Protein AF-A0A4R0I3E1-F1 (afdb_monomer)

InterPro domains:
  IPR003615 HNH nuclease [SM00507] (55-115)
  IPR003615 HNH nuclease [cd00085] (72-116)
  IPR029471 HNH endonuclease 5 [PF14279] (75-122)

Foldseek 3Di:
DDDDDDDPDPPPPCLVPDPVVQLVLLVCQLVVQWDQAAAAAPPPPPDDDDDCPPPPPPPDQGHHGPPNHARWHAAPPPGRTDHSVFWDWAFQQDVVNVTHSPPVGTHTHGPVVRVVVVVVVVVVVVVVVVVD

Structure (mmCIF, N/CA/C/O backbone):
data_AF-A0A4R0I3E1-F1
#
_entry.id   AF-A0A4R0I3E1-F1
#
loop_
_atom_site.group_PDB
_atom_site.id
_atom_site.type_symbol
_atom_site.label_atom_id
_atom_site.label_alt_id
_atom_site.label_comp_id
_atom_site.label_asym_id
_atom_site.label_entity_id
_atom_site.label_seq_id
_atom_site.pdbx_PDB_ins_code
_atom_site.Cartn_x
_atom_site.Cartn_y
_atom_site.Cartn_z
_atom_site.occupancy
_atom_site.B_iso_or_equiv
_atom_site.auth_seq_id
_atom_site.auth_comp_id
_atom_site.auth_asym_id
_atom_site.auth_atom_id
_atom_site.pdbx_PDB_model_num
ATOM 1 N N . MET A 1 1 ? -22.752 30.062 31.298 1.00 44.72 1 MET A N 1
ATOM 2 C CA . MET A 1 1 ? -22.786 29.016 30.252 1.00 44.72 1 MET A CA 1
ATOM 3 C C . MET A 1 1 ? -22.293 29.617 28.941 1.00 44.72 1 MET A C 1
ATOM 5 O O . MET A 1 1 ? -23.003 30.421 28.355 1.00 44.72 1 MET A O 1
ATOM 9 N N . ARG A 1 2 ? -21.062 29.319 28.510 1.00 40.50 2 ARG A N 1
ATOM 10 C CA . ARG A 1 2 ? -20.563 29.668 27.168 1.00 40.50 2 ARG A CA 1
ATOM 11 C C . ARG A 1 2 ? -19.863 28.435 26.608 1.00 40.50 2 ARG A C 1
ATOM 13 O O . ARG A 1 2 ? -18.933 27.928 27.226 1.00 40.50 2 ARG A O 1
ATOM 20 N N . GLY A 1 3 ? -20.412 27.919 25.511 1.00 39.19 3 GLY A N 1
ATOM 21 C CA . GLY A 1 3 ? -19.986 26.687 24.860 1.00 39.19 3 GLY A CA 1
ATOM 22 C C . GLY A 1 3 ? -18.643 26.855 24.160 1.00 39.19 3 GLY A C 1
ATOM 23 O O . GLY A 1 3 ? -18.414 27.837 23.455 1.00 39.19 3 GLY A O 1
ATOM 24 N N . ALA A 1 4 ? -17.762 25.880 24.367 1.00 48.06 4 ALA A N 1
ATOM 25 C CA . ALA A 1 4 ? -16.510 25.767 23.646 1.00 48.06 4 ALA A CA 1
ATOM 26 C C . ALA A 1 4 ? -16.799 25.421 22.178 1.00 48.06 4 ALA A C 1
ATOM 28 O O . ALA A 1 4 ? -17.355 24.368 21.864 1.00 48.06 4 ALA A O 1
ATOM 29 N N . CYS A 1 5 ? -16.413 26.334 21.288 1.00 44.06 5 CYS A N 1
ATOM 30 C CA . CYS A 1 5 ? -16.297 26.099 19.858 1.00 44.06 5 CYS A CA 1
ATOM 31 C C . CYS A 1 5 ? -15.347 24.912 19.641 1.00 44.06 5 CYS A C 1
ATOM 33 O O . CYS A 1 5 ? -14.159 24.985 19.961 1.00 44.06 5 CYS A O 1
ATOM 35 N N . GLY A 1 6 ? -15.897 23.796 19.161 1.00 42.38 6 GLY A N 1
ATOM 36 C CA . GLY A 1 6 ? -15.160 22.569 18.903 1.00 42.38 6 GLY A CA 1
ATOM 37 C C . GLY A 1 6 ? -14.047 22.810 17.892 1.00 42.38 6 GLY A C 1
ATOM 38 O O . GLY A 1 6 ? -14.294 22.989 16.698 1.00 42.38 6 GLY A O 1
ATOM 39 N N . VAL A 1 7 ? -12.805 22.769 18.367 1.00 44.12 7 VAL A N 1
ATOM 40 C CA . VAL A 1 7 ? -11.637 22.646 17.501 1.00 44.12 7 VAL A CA 1
ATOM 41 C C . VAL A 1 7 ? -11.786 21.319 16.762 1.00 44.12 7 VAL A C 1
ATOM 43 O O . VAL A 1 7 ? -11.628 20.245 17.343 1.00 44.12 7 VAL A O 1
ATOM 46 N N . ARG A 1 8 ? -12.133 21.376 15.471 1.00 49.78 8 ARG A N 1
ATOM 47 C CA . ARG A 1 8 ? -12.033 20.222 14.572 1.00 49.78 8 ARG A CA 1
ATOM 48 C C . ARG A 1 8 ? -10.579 19.771 14.600 1.00 49.78 8 ARG A C 1
ATOM 50 O O . ARG A 1 8 ? -9.721 20.431 14.023 1.00 49.78 8 ARG A O 1
ATOM 57 N N . GLY A 1 9 ? -10.310 18.678 15.311 1.00 40.31 9 GLY A N 1
ATOM 58 C CA . GLY A 1 9 ? -8.978 18.112 15.443 1.00 40.31 9 GLY A CA 1
ATOM 59 C C . GLY A 1 9 ? -8.412 17.768 14.073 1.00 40.31 9 GLY A C 1
ATOM 60 O O . GLY A 1 9 ? -8.714 16.720 13.506 1.00 40.31 9 GLY A O 1
ATOM 61 N N . THR A 1 10 ? -7.557 18.630 13.532 1.00 48.06 10 THR A N 1
ATOM 62 C CA . THR A 1 10 ? -6.647 18.248 12.462 1.00 48.06 10 THR A CA 1
ATOM 63 C C . THR A 1 10 ? -5.554 17.412 13.115 1.00 48.06 10 THR A C 1
ATOM 65 O O . THR A 1 10 ? -4.476 17.896 13.442 1.00 48.06 10 THR A O 1
ATOM 68 N N . SER A 1 11 ? -5.834 16.127 13.360 1.00 44.00 11 SER A N 1
ATOM 69 C CA . SER A 1 11 ? -4.837 15.172 13.853 1.00 44.00 11 SER A CA 1
ATOM 70 C C . SER A 1 11 ? -3.824 14.862 12.737 1.00 44.00 11 SER A C 1
ATOM 72 O O . SER A 1 11 ? -3.805 13.779 12.139 1.00 44.00 11 SER A O 1
ATOM 74 N N . ASN A 1 12 ? -3.014 15.867 12.420 1.00 44.41 12 ASN A N 1
ATOM 75 C CA . ASN A 1 12 ? -1.758 15.789 11.695 1.00 44.41 12 ASN A CA 1
ATOM 76 C C . ASN A 1 12 ? -0.601 15.775 12.706 1.00 44.41 12 ASN A C 1
ATOM 78 O O . ASN A 1 12 ? 0.477 16.289 12.428 1.00 44.41 12 ASN A O 1
ATOM 82 N N . THR A 1 13 ? -0.809 15.181 13.887 1.00 46.19 13 THR A N 1
ATOM 83 C CA . THR A 1 13 ? 0.299 14.848 14.776 1.00 46.19 13 THR A CA 1
ATOM 84 C C . THR A 1 13 ? 1.296 14.011 13.978 1.00 46.19 13 THR A C 1
ATOM 86 O O . THR A 1 13 ? 0.936 13.079 13.251 1.00 46.19 13 THR A O 1
ATOM 89 N N . ASN A 1 14 ? 2.561 14.409 14.051 1.00 49.81 14 ASN A N 1
ATOM 90 C CA . ASN A 1 14 ? 3.659 13.967 13.194 1.00 49.81 14 ASN A CA 1
ATOM 91 C C . ASN A 1 14 ? 3.987 12.456 13.276 1.00 49.81 14 ASN A C 1
ATOM 93 O O . ASN A 1 14 ? 4.937 12.004 12.644 1.00 49.81 14 ASN A O 1
ATOM 97 N N . GLU A 1 15 ? 3.165 11.644 13.948 1.00 55.72 15 GLU A N 1
ATOM 98 C CA . GLU A 1 15 ? 3.218 10.174 13.970 1.00 55.72 15 GLU A CA 1
ATOM 99 C C . GLU A 1 15 ? 3.128 9.531 12.576 1.00 55.72 15 GLU A C 1
ATOM 101 O O . GLU A 1 15 ? 3.584 8.406 12.364 1.00 55.72 15 GLU A O 1
ATOM 106 N N . ARG A 1 16 ? 2.556 10.226 11.580 1.00 63.28 16 ARG A N 1
ATOM 107 C CA . ARG A 1 16 ? 2.543 9.737 10.188 1.00 63.28 16 ARG A CA 1
ATOM 108 C C . ARG A 1 16 ? 3.870 9.931 9.457 1.00 63.28 16 ARG A C 1
ATOM 110 O O . ARG A 1 16 ? 4.039 9.303 8.410 1.00 63.28 16 ARG A O 1
ATOM 117 N N . GLY A 1 17 ? 4.781 10.757 9.966 1.00 70.94 17 GLY A N 1
ATOM 118 C CA . GLY A 1 17 ? 6.031 11.133 9.308 1.00 70.94 17 GLY A CA 1
ATOM 119 C C . GLY A 1 17 ? 5.872 12.156 8.172 1.00 70.94 17 GLY A C 1
ATOM 120 O O . GLY A 1 17 ? 4.767 12.440 7.684 1.00 70.94 17 GLY A O 1
ATOM 121 N N . SER A 1 18 ? 7.010 12.695 7.728 1.00 84.50 18 SER A N 1
ATOM 122 C CA . SER A 1 18 ? 7.083 13.724 6.685 1.00 84.50 18 SER A CA 1
ATOM 123 C C . SER A 1 18 ? 6.603 13.210 5.319 1.00 84.50 18 SER A C 1
ATOM 125 O O . SER A 1 18 ? 6.440 12.004 5.087 1.00 84.50 18 SER A O 1
ATOM 127 N N . SER A 1 19 ? 6.366 14.126 4.375 1.00 84.50 19 SER A N 1
ATOM 128 C CA . SER A 1 19 ? 6.057 13.774 2.980 1.00 84.50 19 SER A CA 1
ATOM 129 C C . SER A 1 19 ? 7.165 12.916 2.350 1.00 84.50 19 SER A C 1
ATOM 131 O O . SER A 1 19 ? 6.871 11.988 1.595 1.00 84.50 19 SER A O 1
ATOM 133 N N . TYR A 1 20 ? 8.425 13.164 2.719 1.00 87.44 20 TYR A N 1
ATOM 134 C CA . TYR A 1 20 ? 9.576 12.348 2.336 1.00 87.44 20 TYR A CA 1
ATOM 135 C C . TYR A 1 20 ? 9.479 10.933 2.912 1.00 87.44 20 TYR A C 1
ATOM 137 O O . TYR A 1 20 ? 9.545 9.965 2.158 1.00 87.44 20 TYR A O 1
ATOM 145 N N . SER A 1 21 ? 9.192 10.781 4.209 1.00 87.25 21 SER A N 1
ATOM 146 C CA . SER A 1 21 ? 9.016 9.459 4.832 1.00 87.25 21 SER A CA 1
ATOM 147 C C . SER A 1 21 ? 7.841 8.672 4.237 1.00 87.25 21 SER A C 1
ATOM 149 O O . SER A 1 21 ? 7.852 7.441 4.206 1.00 87.25 21 SER A O 1
ATOM 151 N N . ARG A 1 22 ? 6.785 9.354 3.771 1.00 88.88 22 ARG A N 1
ATOM 152 C CA . ARG A 1 22 ? 5.672 8.725 3.039 1.00 88.88 22 ARG A CA 1
ATOM 153 C C . ARG A 1 22 ? 6.120 8.214 1.672 1.00 88.88 22 ARG A C 1
ATOM 155 O O . ARG A 1 22 ? 5.867 7.050 1.368 1.00 88.88 22 ARG A O 1
ATOM 162 N N . ARG A 1 23 ? 6.812 9.046 0.886 1.00 90.94 23 ARG A N 1
ATOM 163 C CA . ARG A 1 23 ? 7.364 8.656 -0.421 1.00 90.94 23 ARG A CA 1
ATOM 164 C C . ARG A 1 23 ? 8.343 7.487 -0.294 1.00 90.94 23 ARG A C 1
ATOM 166 O O . ARG A 1 23 ? 8.168 6.486 -0.977 1.00 90.94 23 ARG A O 1
ATOM 173 N N . ALA A 1 24 ? 9.270 7.551 0.660 1.00 92.62 24 ALA A N 1
ATOM 174 C CA . ALA A 1 24 ? 10.245 6.491 0.917 1.00 92.62 24 ALA A CA 1
ATOM 175 C C . ALA A 1 24 ? 9.592 5.155 1.316 1.00 92.62 24 ALA A C 1
ATOM 177 O O . ALA A 1 24 ? 10.042 4.089 0.903 1.00 92.62 24 ALA A O 1
ATOM 178 N N . ARG A 1 25 ? 8.498 5.178 2.093 1.00 94.06 25 ARG A N 1
ATOM 179 C CA . ARG A 1 25 ? 7.746 3.950 2.407 1.00 94.06 25 ARG A CA 1
ATOM 180 C C . ARG A 1 25 ? 7.084 3.347 1.179 1.00 94.06 25 ARG A C 1
ATOM 182 O O . ARG A 1 25 ? 7.155 2.135 1.021 1.00 94.06 25 ARG A O 1
ATOM 189 N N . LYS A 1 26 ? 6.466 4.172 0.331 1.00 94.94 26 LYS A N 1
ATOM 190 C CA . LYS A 1 26 ? 5.844 3.703 -0.913 1.00 94.94 26 LYS A CA 1
ATOM 191 C C . LYS A 1 26 ? 6.876 3.103 -1.867 1.00 94.94 26 LYS A C 1
ATOM 193 O O . LYS A 1 26 ? 6.658 1.999 -2.344 1.00 94.94 26 LYS A O 1
ATOM 198 N N . ALA A 1 27 ? 8.002 3.785 -2.076 1.00 95.00 27 ALA A N 1
ATOM 199 C CA . ALA A 1 27 ? 9.099 3.279 -2.900 1.00 95.00 27 ALA A CA 1
ATOM 200 C C . ALA A 1 27 ? 9.626 1.939 -2.367 1.00 95.00 27 ALA A C 1
ATOM 202 O O . ALA A 1 27 ? 9.697 0.966 -3.107 1.00 95.00 27 ALA A O 1
ATOM 203 N N . TRP A 1 28 ? 9.875 1.852 -1.057 1.00 96.06 28 TRP A N 1
ATOM 204 C CA . TRP A 1 28 ? 10.296 0.601 -0.428 1.00 96.06 28 TRP A CA 1
ATOM 205 C C . TRP A 1 28 ? 9.269 -0.525 -0.589 1.00 96.06 28 TRP A C 1
ATOM 207 O O . TRP A 1 28 ? 9.668 -1.662 -0.796 1.00 96.06 28 TRP A O 1
ATOM 217 N N . LEU A 1 29 ? 7.963 -0.241 -0.497 1.00 96.44 29 LEU A N 1
ATOM 218 C CA . LEU A 1 29 ? 6.926 -1.256 -0.714 1.00 96.44 29 LEU A CA 1
ATOM 219 C C . LEU A 1 29 ? 6.933 -1.772 -2.152 1.00 96.44 29 LEU A C 1
ATOM 221 O O . LEU A 1 29 ? 6.817 -2.975 -2.348 1.00 96.44 29 LEU A O 1
ATOM 225 N N . VAL A 1 30 ? 7.066 -0.875 -3.130 1.00 95.00 30 VAL A N 1
ATOM 226 C CA . VAL A 1 30 ? 7.122 -1.264 -4.543 1.00 95.00 30 VAL A CA 1
ATOM 227 C C . VAL A 1 30 ? 8.349 -2.115 -4.822 1.00 95.00 30 VAL A C 1
ATOM 229 O O . VAL A 1 30 ? 8.217 -3.122 -5.498 1.00 95.00 30 VAL A O 1
ATOM 232 N N . GLU A 1 31 ? 9.502 -1.758 -4.261 1.00 94.94 31 GLU A N 1
ATOM 233 C CA . GLU A 1 31 ? 10.735 -2.524 -4.453 1.00 94.94 31 GLU A CA 1
ATOM 234 C C . GLU A 1 31 ? 10.699 -3.875 -3.723 1.00 94.94 31 GLU A C 1
ATOM 236 O O . GLU A 1 31 ? 10.961 -4.919 -4.309 1.00 94.94 31 GLU A O 1
ATOM 241 N N . THR A 1 32 ? 10.304 -3.876 -2.447 1.00 96.38 32 THR A N 1
ATOM 242 C CA . THR A 1 32 ? 10.302 -5.088 -1.606 1.00 96.38 32 THR A CA 1
ATOM 243 C C . THR A 1 32 ? 9.264 -6.107 -2.069 1.00 96.38 32 THR A C 1
ATOM 245 O O . THR A 1 32 ? 9.500 -7.307 -1.993 1.00 96.38 32 THR A O 1
ATOM 248 N N . TYR A 1 33 ? 8.101 -5.637 -2.527 1.00 95.50 33 TYR A N 1
ATOM 249 C CA . TYR A 1 33 ? 6.998 -6.479 -2.999 1.00 95.50 33 TYR A CA 1
ATOM 250 C C . TYR A 1 33 ? 6.828 -6.376 -4.516 1.00 95.50 33 TYR A C 1
ATOM 252 O O . TYR A 1 33 ? 5.698 -6.446 -5.017 1.00 95.50 33 TYR A O 1
ATOM 260 N N . ARG A 1 34 ? 7.931 -6.150 -5.241 1.00 94.12 34 ARG A N 1
ATOM 261 C CA . ARG A 1 34 ? 7.898 -5.963 -6.690 1.00 94.12 34 ARG A CA 1
ATOM 262 C C . ARG A 1 34 ? 7.275 -7.179 -7.358 1.00 94.12 34 ARG A C 1
ATOM 264 O O . ARG A 1 34 ? 7.621 -8.320 -7.057 1.00 94.12 34 ARG A O 1
ATOM 271 N N . ALA A 1 35 ? 6.318 -6.914 -8.234 1.00 92.06 35 ALA A N 1
ATOM 272 C CA . ALA A 1 35 ? 5.624 -7.945 -8.973 1.00 92.06 35 ALA A CA 1
ATOM 273 C C . ALA A 1 35 ? 6.504 -8.506 -10.101 1.00 92.06 35 ALA A C 1
ATOM 275 O O . ALA A 1 35 ? 7.545 -7.958 -10.462 1.00 92.06 35 ALA A O 1
ATOM 276 N N . ASP A 1 36 ? 6.032 -9.606 -10.673 1.00 90.62 36 ASP A N 1
ATOM 277 C CA . ASP A 1 36 ? 6.541 -10.218 -11.900 1.00 90.62 36 ASP A CA 1
ATOM 278 C C . ASP A 1 36 ? 6.326 -9.339 -13.145 1.00 90.62 36 ASP A C 1
ATOM 280 O O . ASP A 1 36 ? 6.980 -9.536 -14.166 1.00 90.62 36 ASP A O 1
ATOM 284 N N . ARG A 1 37 ? 5.433 -8.349 -13.045 1.00 87.75 37 ARG A N 1
ATOM 285 C CA . ARG A 1 37 ? 5.091 -7.400 -14.106 1.00 87.75 37 ARG A CA 1
ATOM 286 C C . ARG A 1 37 ? 5.239 -5.964 -13.625 1.00 87.75 37 ARG A C 1
ATOM 288 O O . ARG A 1 37 ? 4.879 -5.647 -12.490 1.00 87.75 37 ARG A O 1
ATOM 295 N N . ASP A 1 38 ? 5.693 -5.095 -14.512 1.00 88.12 38 ASP A N 1
ATOM 296 C CA . ASP A 1 38 ? 5.699 -3.652 -14.300 1.00 88.12 38 ASP A CA 1
ATOM 297 C C . ASP A 1 38 ? 4.428 -3.027 -14.906 1.00 88.12 38 ASP A C 1
ATOM 299 O O . ASP A 1 38 ? 3.718 -3.638 -15.702 1.00 88.12 38 ASP A O 1
ATOM 303 N N . MET A 1 39 ? 4.062 -1.818 -14.488 1.00 82.44 39 MET A N 1
ATOM 304 C CA . MET A 1 39 ? 2.932 -1.105 -15.095 1.00 82.44 39 MET A CA 1
ATOM 305 C C . MET A 1 39 ? 3.444 -0.315 -16.296 1.00 82.44 39 MET A C 1
ATOM 307 O O . MET A 1 39 ? 4.537 0.241 -16.215 1.00 82.44 39 MET A O 1
ATOM 311 N N . HIS A 1 40 ? 2.663 -0.210 -17.375 1.00 77.00 40 HIS A N 1
ATOM 312 C CA . HIS A 1 40 ? 2.997 0.694 -18.478 1.00 77.00 40 HIS A CA 1
ATOM 313 C C . HIS A 1 40 ? 3.358 2.071 -17.917 1.00 77.00 40 HIS A C 1
ATOM 315 O O . HIS A 1 40 ? 2.536 2.734 -17.273 1.00 77.00 40 HIS A O 1
ATOM 321 N N . ALA A 1 41 ? 4.608 2.482 -18.117 1.00 63.41 41 ALA A N 1
ATOM 322 C CA . ALA A 1 41 ? 4.960 3.865 -17.902 1.00 63.41 41 ALA A CA 1
ATOM 323 C C . ALA A 1 41 ? 4.224 4.648 -18.992 1.00 63.41 41 ALA A C 1
ATOM 325 O O . ALA A 1 41 ? 4.406 4.377 -20.176 1.00 63.41 41 ALA A O 1
ATOM 326 N N . LEU A 1 42 ? 3.380 5.607 -18.609 1.00 57.78 42 LEU A N 1
ATOM 327 C CA . LEU A 1 42 ? 2.972 6.677 -19.518 1.00 57.78 42 LEU A CA 1
ATOM 328 C C . LEU A 1 42 ? 4.208 7.561 -19.744 1.00 57.78 42 LEU A C 1
ATOM 330 O O . LEU A 1 42 ? 4.274 8.686 -19.255 1.00 57.78 42 LEU A O 1
ATOM 334 N N . VAL A 1 43 ? 5.246 7.009 -20.371 1.00 45.06 43 VAL A N 1
ATOM 335 C CA . VAL A 1 43 ? 6.375 7.791 -20.854 1.00 45.06 43 VAL A CA 1
ATOM 336 C C . VAL A 1 43 ? 5.861 8.560 -22.055 1.00 45.06 43 VAL A C 1
ATOM 338 O O . VAL A 1 43 ? 5.447 7.987 -23.060 1.00 45.06 43 VAL A O 1
ATOM 341 N N . ALA A 1 44 ? 5.829 9.879 -21.903 1.00 41.31 44 ALA A N 1
ATOM 342 C CA . ALA A 1 44 ? 5.604 10.825 -22.977 1.00 41.31 44 ALA A CA 1
ATOM 343 C C . ALA A 1 44 ? 6.831 10.851 -23.904 1.00 41.31 44 ALA A C 1
ATOM 345 O O . ALA A 1 44 ? 7.514 11.861 -24.010 1.00 41.31 44 ALA A O 1
ATOM 346 N N . GLU A 1 45 ? 7.122 9.734 -24.563 1.00 42.22 45 GLU A N 1
ATOM 347 C CA . GLU A 1 45 ? 8.115 9.653 -25.632 1.00 42.22 45 GLU A CA 1
ATOM 348 C C . GLU A 1 45 ? 7.384 9.360 -26.941 1.00 42.22 45 GLU A C 1
ATOM 350 O O . GLU A 1 45 ? 7.461 8.290 -27.528 1.00 42.22 45 GLU A O 1
ATOM 355 N N . CYS A 1 46 ? 6.600 10.341 -27.383 1.00 35.62 46 CYS A N 1
ATOM 356 C CA . CYS A 1 46 ? 6.106 10.416 -28.752 1.00 35.62 46 CYS A CA 1
ATOM 357 C C . CYS A 1 46 ? 6.837 11.550 -29.467 1.00 35.62 46 CYS A C 1
ATOM 359 O O . CYS A 1 46 ? 6.206 12.558 -29.742 1.00 35.62 46 CYS A O 1
ATOM 361 N N . LEU A 1 47 ? 8.140 11.410 -29.735 1.00 45.19 47 LEU A N 1
ATOM 362 C CA . LEU A 1 47 ? 8.850 12.193 -30.764 1.00 45.19 47 LEU A CA 1
ATOM 363 C C . LEU A 1 47 ? 10.090 11.449 -31.312 1.00 45.19 47 LEU A C 1
ATOM 365 O O . LEU A 1 47 ? 11.139 12.049 -31.517 1.00 45.19 47 LEU A O 1
ATOM 369 N N . ALA A 1 48 ? 9.983 10.149 -31.589 1.00 38.31 48 ALA A N 1
ATOM 370 C CA . ALA A 1 48 ? 10.918 9.498 -32.505 1.00 38.31 48 ALA A CA 1
ATOM 371 C C . ALA A 1 48 ? 10.186 8.430 -33.329 1.00 38.31 48 ALA A C 1
ATOM 373 O O . ALA A 1 48 ? 9.833 7.366 -32.838 1.00 38.31 48 ALA A O 1
ATOM 374 N N . GLU A 1 49 ? 9.911 8.806 -34.577 1.00 44.16 49 GLU A N 1
ATOM 375 C CA . GLU A 1 49 ? 9.708 7.938 -35.741 1.00 44.16 49 GLU A CA 1
ATOM 376 C C . GLU A 1 49 ? 8.628 6.842 -35.637 1.00 44.16 49 GLU A C 1
ATOM 378 O O . GLU A 1 49 ? 8.871 5.658 -35.438 1.00 44.16 49 GLU A O 1
ATOM 383 N N . GLY A 1 50 ? 7.392 7.249 -35.937 1.00 46.41 50 GLY A N 1
ATOM 384 C CA . GLY A 1 50 ? 6.624 6.529 -36.959 1.00 46.41 50 GLY A CA 1
ATOM 385 C C . GLY A 1 50 ? 5.901 5.238 -36.576 1.00 46.41 50 GLY A C 1
ATOM 386 O O . GLY A 1 50 ? 5.376 4.588 -37.475 1.00 46.41 50 GLY A O 1
ATOM 387 N N . SER A 1 51 ? 5.773 4.881 -35.296 1.00 44.81 51 SER A N 1
ATOM 388 C CA . SER A 1 51 ? 4.844 3.819 -34.883 1.00 44.81 51 SER A CA 1
ATOM 389 C C . SER A 1 51 ? 3.835 4.348 -33.873 1.00 44.81 51 SER A C 1
ATOM 391 O O . SER A 1 51 ? 4.048 4.326 -32.662 1.00 44.81 51 SER A O 1
ATOM 393 N N . ILE A 1 52 ? 2.701 4.836 -34.383 1.00 45.53 52 ILE A N 1
ATOM 394 C CA . ILE A 1 52 ? 1.500 5.037 -33.571 1.00 45.53 52 ILE A CA 1
ATOM 395 C C . ILE A 1 52 ? 0.989 3.636 -33.219 1.00 45.53 52 ILE A C 1
ATOM 397 O O . ILE A 1 52 ? 0.079 3.100 -33.855 1.00 45.53 52 ILE A O 1
ATOM 401 N N . VAL A 1 53 ? 1.588 3.009 -32.205 1.00 45.44 53 VAL A N 1
ATOM 402 C CA . VAL A 1 53 ? 0.913 1.928 -31.494 1.00 45.44 53 VAL A CA 1
ATOM 403 C C . VAL A 1 53 ? -0.352 2.543 -30.913 1.00 45.44 53 VAL A C 1
ATOM 405 O O . VAL A 1 53 ? -0.316 3.440 -30.076 1.00 45.44 53 VAL A O 1
ATOM 408 N N . ASN A 1 54 ? -1.486 2.138 -31.475 1.00 42.78 54 ASN A N 1
ATOM 409 C CA . ASN A 1 54 ? -2.799 2.663 -31.144 1.00 42.78 54 ASN A CA 1
ATOM 410 C C . ASN A 1 54 ? -2.991 2.705 -29.608 1.00 42.78 54 ASN A C 1
ATOM 412 O O . ASN A 1 54 ? -3.055 1.636 -28.988 1.00 42.78 54 ASN A O 1
ATOM 416 N N . PRO A 1 55 ? -3.135 3.893 -28.985 1.00 46.59 55 PRO A N 1
ATOM 417 C CA . PRO A 1 55 ? -3.246 4.035 -27.530 1.00 46.59 55 PRO A CA 1
ATOM 418 C C . PRO A 1 55 ? -4.534 3.421 -26.948 1.00 46.59 55 PRO A C 1
ATOM 420 O O . PRO A 1 55 ? -4.731 3.407 -25.734 1.00 46.59 55 PRO A O 1
ATOM 423 N N . LEU A 1 56 ? -5.425 2.890 -27.794 1.00 44.47 56 LEU A N 1
ATOM 424 C CA . LEU A 1 56 ? -6.674 2.245 -27.389 1.00 44.47 56 LEU A CA 1
ATOM 425 C C . LEU A 1 56 ? -6.638 0.709 -27.423 1.00 44.47 56 LEU A C 1
ATOM 427 O O . LEU A 1 56 ? -7.610 0.094 -26.993 1.00 44.47 56 LEU A O 1
ATOM 431 N N . ARG A 1 57 ? -5.564 0.055 -27.898 1.00 42.03 57 ARG A N 1
ATOM 432 C CA . ARG A 1 57 ? -5.599 -1.403 -28.156 1.00 42.03 57 ARG A CA 1
ATOM 433 C C . ARG A 1 57 ? -5.035 -2.311 -27.053 1.00 42.03 57 ARG A C 1
ATOM 435 O O . ARG A 1 57 ? -5.092 -3.523 -27.212 1.00 42.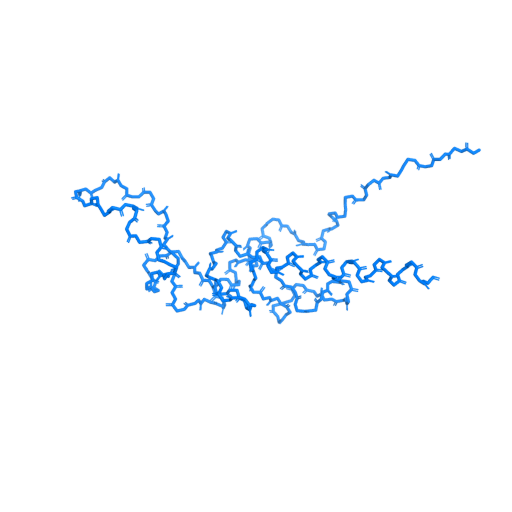03 57 ARG A O 1
ATOM 442 N N . SER A 1 58 ? -4.561 -1.774 -25.926 1.00 39.84 58 SER A N 1
ATOM 443 C CA . SER A 1 58 ? -4.046 -2.593 -24.811 1.00 39.84 58 SER A CA 1
ATOM 444 C C . SER A 1 58 ? -4.395 -2.032 -23.429 1.00 39.84 58 SER A C 1
ATOM 446 O O . SER A 1 58 ? -3.557 -1.939 -22.539 1.00 39.84 58 SER A O 1
ATOM 448 N N . TRP A 1 59 ? -5.672 -1.714 -23.204 1.00 40.59 59 TRP A N 1
ATOM 449 C CA . TRP A 1 59 ? -6.239 -1.572 -21.851 1.00 40.59 59 TRP A CA 1
ATOM 450 C C . TRP A 1 59 ? -6.438 -2.935 -21.170 1.00 40.59 59 TRP A C 1
ATOM 452 O O . TRP A 1 59 ? -7.339 -3.108 -20.347 1.00 40.59 59 TRP A O 1
ATOM 462 N N . VAL A 1 60 ? -5.634 -3.934 -21.536 1.00 42.47 60 VAL A N 1
ATOM 463 C CA . VAL A 1 60 ? -5.641 -5.197 -20.820 1.00 42.47 60 VAL A CA 1
ATOM 464 C C . VAL A 1 60 ? -4.875 -4.959 -19.531 1.00 42.47 60 VAL A C 1
ATOM 466 O O . VAL A 1 60 ? -3.795 -4.379 -19.512 1.00 42.47 60 VAL A O 1
ATOM 469 N N . MET A 1 61 ? -5.481 -5.397 -18.437 1.00 48.19 61 MET A N 1
ATOM 470 C CA . MET A 1 61 ? -5.007 -5.357 -17.051 1.00 48.19 61 MET A CA 1
ATOM 471 C C . MET A 1 61 ? -3.702 -6.150 -16.816 1.00 48.19 61 MET A C 1
ATOM 473 O O . MET A 1 61 ? -3.367 -6.496 -15.681 1.00 48.19 61 MET A O 1
ATOM 477 N N . ASP A 1 62 ? -2.969 -6.431 -17.886 1.00 59.00 62 ASP A N 1
ATOM 478 C CA . ASP A 1 62 ? -1.742 -7.184 -17.949 1.00 59.00 62 ASP A CA 1
ATOM 479 C C . ASP A 1 62 ? -0.593 -6.180 -17.996 1.00 59.00 62 ASP A C 1
ATOM 481 O O . ASP A 1 62 ? -0.347 -5.541 -19.010 1.00 59.00 62 ASP A O 1
ATOM 485 N N . GLY A 1 63 ? 0.084 -5.987 -16.863 1.00 72.50 63 GLY A N 1
ATOM 486 C CA . GLY A 1 63 ? 1.321 -5.204 -16.836 1.00 72.50 63 GLY A CA 1
ATOM 487 C C . GLY A 1 63 ? 2.340 -5.686 -17.879 1.00 72.50 63 GLY A C 1
ATOM 488 O O . GLY A 1 63 ? 2.269 -6.822 -18.348 1.00 72.50 63 GLY A O 1
ATOM 489 N N . VAL A 1 64 ? 3.307 -4.836 -18.206 1.00 81.12 64 VAL A N 1
ATOM 490 C CA . VAL A 1 64 ? 4.426 -5.185 -19.089 1.00 81.12 64 VAL A CA 1
ATOM 491 C C . VAL A 1 64 ? 5.406 -6.125 -18.388 1.00 81.12 64 VAL A C 1
ATOM 493 O O . VAL A 1 64 ? 5.437 -6.168 -17.148 1.00 81.12 64 VAL A O 1
ATOM 496 N N . PRO A 1 65 ? 6.231 -6.870 -19.144 1.00 86.06 65 PRO A N 1
ATOM 497 C CA . PRO A 1 65 ? 7.366 -7.573 -18.571 1.00 86.06 65 PRO A CA 1
ATOM 498 C C . PRO A 1 65 ? 8.213 -6.657 -17.680 1.00 86.06 65 PRO A C 1
ATOM 500 O O . PRO A 1 65 ? 8.339 -5.447 -17.893 1.00 86.06 65 PRO A O 1
ATOM 503 N N . ARG A 1 66 ? 8.785 -7.245 -16.631 1.00 85.25 66 ARG A N 1
ATOM 504 C CA . ARG A 1 66 ? 9.645 -6.526 -15.692 1.00 85.25 66 ARG A CA 1
ATOM 505 C C . ARG A 1 66 ? 10.848 -5.920 -16.426 1.00 85.25 66 ARG A C 1
ATOM 507 O O . ARG A 1 66 ? 11.593 -6.642 -17.075 1.00 85.25 66 ARG A O 1
ATOM 514 N N . GLY A 1 67 ? 11.081 -4.623 -16.237 1.00 83.75 67 GLY A N 1
ATOM 515 C CA . GLY A 1 67 ? 12.165 -3.863 -16.871 1.00 83.75 67 GLY A CA 1
ATOM 516 C C . GLY A 1 67 ? 11.713 -2.964 -18.025 1.00 83.75 67 GLY A C 1
ATOM 517 O O . GLY A 1 67 ? 12.435 -2.033 -18.359 1.00 83.75 67 GLY A O 1
ATOM 518 N N . GLU A 1 68 ? 10.514 -3.180 -18.570 1.00 82.25 68 GLU A N 1
ATOM 519 C CA . GLU A 1 68 ? 9.971 -2.406 -19.701 1.00 82.25 68 GLU A CA 1
ATOM 520 C C . GLU A 1 68 ? 9.005 -1.292 -19.266 1.00 82.25 68 GLU A C 1
ATOM 522 O O . GLU A 1 68 ? 8.513 -0.515 -20.082 1.00 82.25 68 GLU A O 1
ATOM 527 N N . GLY A 1 69 ? 8.695 -1.207 -17.970 1.00 84.56 69 GLY A N 1
ATOM 528 C CA . GLY A 1 69 ? 7.712 -0.267 -17.443 1.00 84.56 69 GLY A CA 1
ATOM 529 C C . GLY A 1 69 ? 8.073 0.323 -16.090 1.00 84.56 69 GLY A C 1
ATOM 530 O O . GLY A 1 69 ? 9.160 0.136 -15.544 1.00 84.56 69 GLY A O 1
ATOM 531 N N . ALA A 1 70 ? 7.112 1.046 -15.523 1.00 87.25 70 ALA A N 1
ATOM 532 C CA . ALA A 1 70 ? 7.222 1.592 -14.184 1.00 87.25 70 ALA A CA 1
ATOM 533 C C . ALA A 1 70 ? 7.150 0.460 -13.143 1.00 87.25 70 ALA A C 1
ATOM 535 O O . ALA A 1 70 ? 6.159 -0.285 -13.133 1.00 87.25 70 ALA A O 1
ATOM 536 N N . PRO A 1 71 ? 8.124 0.371 -12.212 1.00 91.88 71 PRO A N 1
ATOM 537 C CA . PRO A 1 71 ? 8.114 -0.619 -11.148 1.00 91.88 71 PRO A CA 1
ATOM 538 C C . PRO A 1 71 ? 6.782 -0.649 -10.408 1.00 91.88 71 PRO A C 1
ATOM 540 O O . PRO A 1 71 ? 6.268 0.387 -9.958 1.00 91.88 71 PRO A O 1
ATOM 543 N N 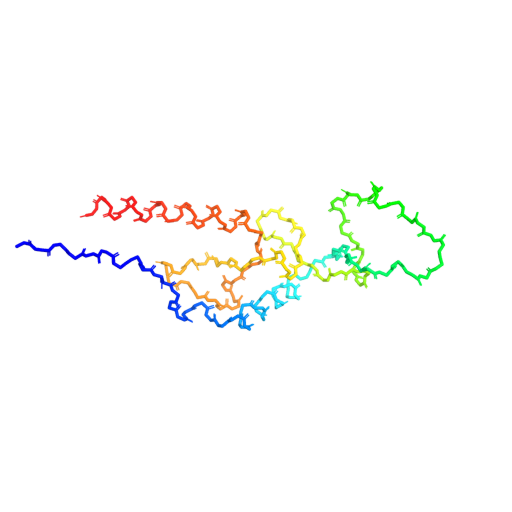. ALA A 1 72 ? 6.224 -1.848 -10.277 1.00 92.19 72 ALA A N 1
ATOM 544 C CA . ALA A 1 72 ? 4.934 -2.043 -9.644 1.00 92.19 72 ALA A CA 1
ATOM 545 C C . ALA A 1 72 ? 4.930 -3.227 -8.672 1.00 92.19 72 ALA A C 1
ATOM 547 O O . ALA A 1 72 ? 5.717 -4.164 -8.773 1.00 92.19 72 ALA A O 1
ATOM 548 N N . CYS A 1 73 ? 4.016 -3.174 -7.709 1.00 94.75 73 CYS A N 1
ATOM 549 C CA . CYS A 1 73 ? 3.749 -4.237 -6.743 1.00 94.75 73 CYS A CA 1
ATOM 550 C C . CYS A 1 73 ? 2.271 -4.625 -6.780 1.00 94.75 73 CYS A C 1
ATOM 552 O O . CYS A 1 73 ? 1.424 -3.853 -7.236 1.00 94.75 73 CYS A O 1
ATOM 554 N N . ARG A 1 74 ? 1.936 -5.815 -6.277 1.00 95.06 74 ARG A N 1
ATOM 555 C CA . ARG A 1 74 ? 0.537 -6.245 -6.161 1.00 95.06 74 ARG A CA 1
ATOM 556 C C . ARG A 1 74 ? -0.054 -5.804 -4.830 1.00 95.06 74 ARG A C 1
ATOM 558 O O . ARG A 1 74 ? 0.583 -5.896 -3.783 1.00 95.06 74 ARG A O 1
ATOM 565 N N . CYS A 1 75 ? -1.307 -5.363 -4.858 1.00 94.44 75 CYS A N 1
ATOM 566 C CA . CYS A 1 75 ? -2.098 -5.192 -3.648 1.00 94.44 75 CYS A CA 1
ATOM 567 C C . CYS A 1 75 ? -2.191 -6.537 -2.920 1.00 94.44 75 CYS A C 1
ATOM 569 O O . CYS A 1 75 ? -2.706 -7.497 -3.488 1.00 94.44 75 CYS A O 1
ATOM 571 N N . TYR A 1 76 ? -1.782 -6.598 -1.653 1.00 94.88 76 TYR A N 1
ATOM 572 C CA . TYR A 1 76 ? -1.772 -7.862 -0.906 1.00 94.88 76 TYR A CA 1
ATOM 573 C C . TYR A 1 76 ? -3.176 -8.454 -0.667 1.00 94.88 76 TYR A C 1
ATOM 575 O O . TYR A 1 76 ? -3.297 -9.605 -0.265 1.00 94.88 76 TYR A O 1
ATOM 583 N N . ARG A 1 77 ? -4.238 -7.663 -0.889 1.00 91.69 77 ARG A N 1
ATOM 584 C CA . ARG A 1 77 ? -5.639 -8.073 -0.703 1.00 91.69 77 ARG A CA 1
ATOM 585 C C . ARG A 1 77 ? -6.330 -8.459 -2.004 1.00 91.69 77 ARG A C 1
ATOM 587 O O . ARG A 1 77 ? -7.007 -9.472 -2.046 1.00 91.69 77 ARG A O 1
ATOM 594 N N . CYS A 1 78 ? -6.208 -7.627 -3.040 1.00 91.56 78 CYS A N 1
ATOM 595 C CA . CYS A 1 78 ? -6.948 -7.809 -4.296 1.00 91.56 78 CYS A CA 1
ATOM 596 C C . CYS A 1 78 ? -6.065 -8.107 -5.513 1.00 91.56 78 CYS A C 1
ATOM 598 O O . CYS A 1 78 ? -6.581 -8.203 -6.618 1.00 91.56 78 CYS A O 1
ATOM 600 N N . GLY A 1 79 ? -4.741 -8.176 -5.359 1.00 90.81 79 GLY A N 1
ATOM 601 C CA . GLY A 1 79 ? -3.816 -8.513 -6.446 1.00 90.81 79 GLY A CA 1
ATOM 602 C C . GLY A 1 79 ? -3.594 -7.424 -7.502 1.00 90.81 79 GLY A C 1
ATOM 603 O O .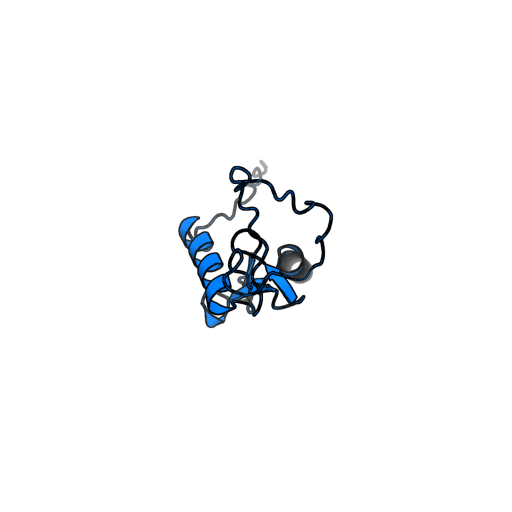 GLY A 1 79 ? -2.718 -7.593 -8.352 1.00 90.81 79 GLY A O 1
ATOM 604 N N . LYS A 1 80 ? -4.328 -6.300 -7.443 1.00 90.38 80 LYS A N 1
ATOM 605 C CA . LYS A 1 80 ? -4.195 -5.183 -8.395 1.00 90.38 80 LYS A CA 1
ATOM 606 C C . LYS A 1 80 ? -2.754 -4.681 -8.458 1.00 90.38 80 LYS A C 1
ATOM 608 O O . LYS A 1 80 ? -2.135 -4.485 -7.413 1.00 90.38 80 LYS A O 1
ATOM 613 N N . LEU A 1 81 ? -2.262 -4.435 -9.669 1.00 91.12 81 LEU A N 1
ATOM 614 C CA . LEU A 1 81 ? -0.933 -3.886 -9.911 1.00 91.12 81 LEU A CA 1
ATOM 615 C C . LEU A 1 81 ? -0.894 -2.389 -9.559 1.00 91.12 8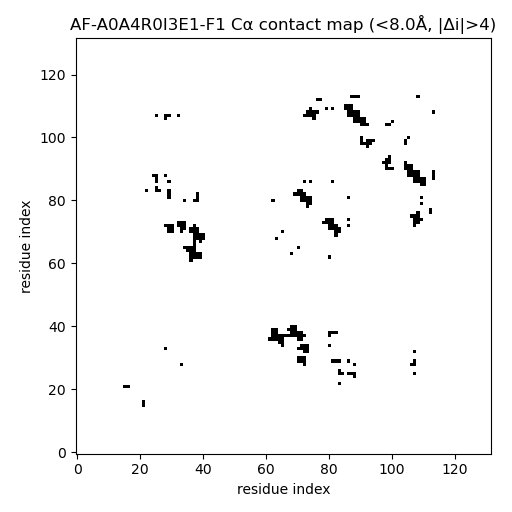1 LEU A C 1
ATOM 617 O O . LEU A 1 81 ? -1.792 -1.634 -9.938 1.00 91.12 81 LEU A O 1
ATOM 621 N N . LEU A 1 82 ? 0.110 -1.964 -8.791 1.00 92.19 82 LEU A N 1
ATOM 622 C CA . LEU A 1 82 ? 0.221 -0.623 -8.215 1.00 92.19 82 LEU A CA 1
ATOM 623 C C . LEU A 1 82 ? 1.654 -0.100 -8.328 1.00 92.19 82 LEU A C 1
ATOM 625 O O . LEU A 1 82 ? 2.584 -0.690 -7.779 1.00 92.19 82 LEU A O 1
ATOM 629 N N . THR A 1 83 ? 1.814 1.053 -8.967 1.00 92.31 83 THR A N 1
ATOM 630 C CA . THR A 1 83 ? 3.063 1.827 -8.971 1.00 92.31 83 THR A CA 1
ATOM 631 C C . THR A 1 83 ? 3.220 2.644 -7.687 1.00 92.31 83 THR A C 1
ATOM 633 O O . THR A 1 83 ? 2.307 2.728 -6.858 1.00 92.31 83 THR A O 1
ATOM 636 N N . VAL A 1 84 ? 4.367 3.313 -7.528 1.00 91.44 84 VAL A N 1
ATOM 637 C CA . VAL A 1 84 ? 4.660 4.182 -6.370 1.00 91.44 84 VAL A CA 1
ATOM 638 C C . VAL A 1 84 ? 3.600 5.274 -6.170 1.00 91.44 84 VAL A C 1
ATOM 640 O O . VAL A 1 84 ? 3.299 5.640 -5.031 1.00 91.44 84 VAL A O 1
ATOM 643 N N . SER A 1 85 ? 3.000 5.799 -7.241 1.00 88.31 85 SER A N 1
ATOM 644 C CA . SER A 1 85 ? 1.950 6.820 -7.140 1.00 88.31 85 SER A CA 1
ATOM 645 C C . SER A 1 85 ? 0.633 6.240 -6.610 1.00 88.31 85 SER A C 1
ATOM 647 O O . SER A 1 85 ? 0.001 6.848 -5.740 1.00 88.31 85 SER A O 1
ATOM 649 N N . LEU A 1 86 ? 0.266 5.037 -7.059 1.00 90.06 86 LEU A N 1
ATOM 650 C CA . LEU A 1 86 ? -1.005 4.375 -6.753 1.00 90.06 86 LEU A CA 1
ATOM 651 C C . LEU A 1 86 ? -1.002 3.614 -5.424 1.00 90.06 86 LEU A C 1
ATOM 653 O O . LEU A 1 86 ? -2.041 3.499 -4.769 1.00 90.06 86 LEU A O 1
ATOM 657 N N . VAL A 1 87 ? 0.150 3.081 -5.014 1.00 93.69 87 VAL A N 1
ATOM 658 C CA . VAL A 1 87 ? 0.250 2.265 -3.804 1.00 93.69 87 VAL A CA 1
ATOM 659 C C . VAL A 1 87 ? -0.031 3.098 -2.555 1.00 93.69 87 VAL A C 1
ATOM 661 O O . VAL A 1 87 ? 0.416 4.243 -2.392 1.00 93.69 87 VAL A O 1
ATOM 664 N N . THR A 1 88 ? -0.773 2.497 -1.633 1.00 94.19 88 THR A N 1
ATOM 665 C CA . THR A 1 88 ? -0.975 3.005 -0.281 1.00 94.19 88 THR A CA 1
ATOM 666 C C . THR A 1 88 ? -0.327 2.067 0.731 1.00 94.19 88 THR A C 1
ATOM 668 O O . THR A 1 88 ? -0.138 0.877 0.478 1.00 94.19 88 THR A O 1
ATOM 671 N N . VAL A 1 89 ? 0.047 2.632 1.877 1.00 92.88 89 VAL A N 1
ATOM 672 C CA . VAL A 1 89 ? 0.675 1.893 2.973 1.00 92.88 89 VAL A CA 1
ATOM 673 C C . VAL A 1 89 ? -0.437 1.413 3.900 1.00 92.88 89 VAL A C 1
ATOM 675 O O . VAL A 1 89 ? -1.002 2.230 4.632 1.00 92.88 89 VAL A O 1
ATOM 678 N N . ASP A 1 90 ? -0.758 0.122 3.860 1.00 91.50 90 ASP A N 1
ATOM 679 C CA . ASP A 1 90 ? -1.662 -0.497 4.834 1.00 91.50 90 ASP A CA 1
ATOM 680 C C . ASP A 1 90 ? -0.858 -1.066 6.005 1.00 91.50 90 ASP A C 1
ATOM 682 O O . ASP A 1 90 ? 0.286 -1.497 5.836 1.00 91.50 90 ASP A O 1
ATOM 686 N N . ARG A 1 91 ? -1.446 -1.044 7.201 1.00 91.06 91 ARG A N 1
ATOM 687 C CA . ARG A 1 91 ? -0.849 -1.616 8.410 1.00 91.06 91 ARG A CA 1
ATOM 688 C C . ARG A 1 91 ? -1.617 -2.877 8.785 1.00 91.06 91 ARG A C 1
ATOM 690 O O . ARG A 1 91 ? -2.813 -2.790 9.038 1.00 91.06 91 ARG A O 1
ATOM 697 N N . ILE A 1 92 ? -0.919 -4.007 8.902 1.00 90.50 92 ILE A N 1
ATOM 698 C CA . ILE A 1 92 ? -1.506 -5.286 9.332 1.00 90.50 92 ILE A CA 1
ATOM 699 C C . ILE A 1 92 ? -2.132 -5.121 10.719 1.00 90.50 92 ILE A C 1
ATOM 701 O O . ILE A 1 92 ? -3.318 -5.372 10.909 1.00 90.50 92 ILE A O 1
ATOM 705 N N . LYS A 1 93 ? -1.347 -4.625 11.680 1.00 88.75 93 LYS A N 1
ATOM 706 C CA . LYS A 1 93 ? -1.836 -4.136 12.966 1.00 88.75 93 LYS A CA 1
ATOM 707 C C . LYS A 1 93 ? -2.180 -2.649 12.820 1.00 88.75 93 LYS A C 1
ATOM 709 O O . LYS A 1 93 ? -1.271 -1.853 12.569 1.00 88.75 93 LYS A O 1
ATOM 714 N N . PRO A 1 94 ? -3.446 -2.234 12.986 1.00 86.62 94 PRO A N 1
ATOM 715 C CA . PRO A 1 94 ? -3.831 -0.829 12.901 1.00 86.62 94 PRO A CA 1
ATOM 716 C C . PRO A 1 94 ? -3.242 0.010 14.041 1.00 86.62 94 PRO A C 1
ATOM 718 O O . PRO A 1 94 ? -2.985 -0.489 15.136 1.00 86.62 94 PRO A O 1
ATOM 721 N N . GLY A 1 95 ? -3.106 1.320 13.820 1.00 84.88 95 GLY A N 1
ATOM 722 C CA . GLY A 1 95 ? -2.571 2.251 14.827 1.00 84.88 95 GLY A CA 1
ATOM 723 C C . GLY A 1 95 ? -3.377 2.305 16.109 1.00 84.88 95 GLY A C 1
ATOM 724 O O . GLY A 1 95 ? -2.807 2.291 17.189 1.00 84.88 95 GLY A O 1
ATOM 725 N N . CYS A 1 96 ? -4.702 2.263 15.988 1.00 80.25 96 CYS A N 1
ATOM 726 C CA . CYS A 1 96 ? -5.604 2.253 17.132 1.00 80.25 96 CYS A CA 1
ATOM 727 C C . CYS A 1 96 ? -5.493 0.985 17.999 1.00 80.25 96 CYS A C 1
ATOM 729 O O . CYS A 1 96 ? -6.022 0.966 19.102 1.00 80.25 96 CYS A O 1
ATOM 731 N N . LYS A 1 97 ? -4.802 -0.059 17.518 1.00 82.31 97 LYS A N 1
ATOM 732 C CA . LYS A 1 97 ? -4.455 -1.266 18.279 1.00 82.31 97 LYS A CA 1
ATOM 733 C C . LYS A 1 97 ? -2.970 -1.299 18.675 1.00 82.31 97 LYS A C 1
ATOM 735 O O . LYS A 1 97 ? -2.494 -2.332 19.128 1.00 82.31 97 LYS A O 1
ATOM 740 N N . GLY A 1 98 ? -2.217 -0.212 18.472 1.00 84.56 98 GLY A N 1
ATOM 741 C CA . GLY A 1 98 ? -0.777 -0.116 18.756 1.00 84.56 98 GLY A CA 1
ATOM 742 C C . GLY A 1 98 ? 0.132 -0.577 17.612 1.00 84.56 98 GLY A C 1
ATOM 743 O O . GLY A 1 98 ? 1.234 -1.062 17.848 1.00 84.56 98 G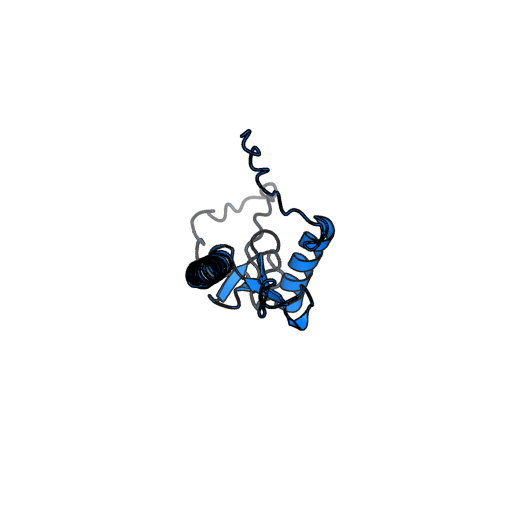LY A O 1
ATOM 744 N N . GLY A 1 99 ? -0.338 -0.526 16.365 1.00 86.75 99 GLY A N 1
ATOM 745 C CA . GLY A 1 99 ? 0.455 -0.902 15.196 1.00 86.75 99 GLY A CA 1
ATOM 746 C C . GLY A 1 99 ? 1.223 0.258 14.557 1.00 86.75 99 GLY A C 1
ATOM 747 O O . GLY A 1 99 ? 0.662 1.313 14.240 1.00 86.75 99 GLY A O 1
ATOM 748 N N . THR A 1 100 ? 2.514 0.037 14.314 1.00 89.38 100 THR A N 1
ATOM 749 C CA . THR A 1 100 ? 3.457 1.047 13.811 1.00 89.38 100 THR A CA 1
ATOM 750 C C . THR A 1 100 ? 3.665 0.945 12.296 1.00 89.38 100 THR A C 1
ATOM 752 O O . THR A 1 100 ? 3.169 0.030 11.640 1.00 89.38 100 THR A O 1
ATOM 755 N N . TYR A 1 101 ? 4.422 1.874 11.709 1.00 90.12 101 TYR A N 1
ATOM 756 C CA . TYR A 1 101 ? 4.887 1.764 10.318 1.00 90.12 101 TYR A CA 1
ATOM 757 C C . TYR A 1 101 ? 6.177 0.937 10.172 1.00 90.12 101 TYR A C 1
ATOM 759 O O . TYR A 1 101 ? 6.915 1.119 9.202 1.00 90.12 101 TYR A O 1
ATOM 767 N N . ALA A 1 102 ? 6.460 0.041 11.124 1.00 90.06 102 ALA A N 1
ATOM 768 C CA . ALA A 1 102 ? 7.559 -0.910 11.010 1.00 90.06 102 ALA A CA 1
ATOM 769 C C . ALA A 1 102 ? 7.429 -1.738 9.723 1.00 90.06 102 ALA A C 1
ATOM 771 O O . ALA A 1 102 ? 6.322 -2.097 9.317 1.00 90.06 102 ALA A O 1
ATOM 772 N N . ARG A 1 103 ? 8.565 -2.059 9.092 1.00 92.31 103 ARG A N 1
ATOM 773 C CA . ARG A 1 103 ? 8.620 -2.790 7.813 1.00 92.31 103 ARG A CA 1
ATOM 774 C C . ARG A 1 103 ? 7.901 -4.139 7.867 1.00 92.31 103 ARG A C 1
ATOM 776 O O . ARG A 1 103 ? 7.222 -4.506 6.913 1.00 92.31 103 ARG A O 1
ATOM 783 N N . SER A 1 104 ? 7.967 -4.817 9.009 1.00 92.12 104 SER A N 1
ATOM 784 C CA . SER A 1 104 ? 7.243 -6.063 9.275 1.00 92.12 104 SER A CA 1
ATOM 785 C C . SER A 1 104 ? 5.719 -5.887 9.284 1.00 92.12 104 SER A C 1
ATOM 787 O O . SER A 1 104 ? 5.005 -6.788 8.847 1.00 92.12 104 SER A O 1
ATOM 789 N N . ASN A 1 105 ? 5.216 -4.721 9.706 1.00 91.94 105 ASN A N 1
ATOM 790 C CA . ASN A 1 105 ? 3.791 -4.440 9.900 1.00 91.94 105 ASN A CA 1
ATOM 791 C C . ASN A 1 105 ? 3.102 -3.786 8.689 1.00 91.94 105 ASN A C 1
ATOM 793 O O . ASN A 1 105 ? 1.880 -3.660 8.684 1.00 91.94 105 ASN A O 1
ATOM 797 N N . ILE A 1 106 ? 3.848 -3.331 7.677 1.00 93.56 106 ILE A N 1
ATOM 798 C CA . ILE A 1 106 ? 3.269 -2.632 6.520 1.00 93.56 106 ILE A CA 1
ATOM 799 C C . ILE A 1 106 ? 3.180 -3.522 5.283 1.00 93.56 106 ILE A C 1
ATOM 801 O O . ILE A 1 106 ? 4.062 -4.345 5.030 1.00 93.56 106 ILE A O 1
ATOM 805 N N . ARG A 1 107 ? 2.120 -3.338 4.493 1.00 94.88 107 ARG A N 1
ATOM 806 C CA . ARG A 1 107 ? 1.888 -4.048 3.228 1.00 94.88 107 ARG A CA 1
ATOM 807 C C . ARG A 1 107 ? 1.371 -3.105 2.134 1.00 94.88 107 ARG A C 1
ATOM 809 O O . ARG A 1 107 ? 0.759 -2.079 2.455 1.00 94.88 107 ARG A O 1
ATOM 816 N N . PRO A 1 108 ? 1.618 -3.424 0.849 1.00 96.69 108 PRO A N 1
ATOM 817 C CA . PRO A 1 108 ? 1.106 -2.636 -0.266 1.00 96.69 108 PRO A CA 1
ATOM 818 C C . PRO A 1 108 ? -0.393 -2.879 -0.448 1.00 96.69 108 PRO A C 1
ATOM 820 O O . PRO A 1 108 ? -0.829 -4.010 -0.656 1.00 96.69 108 PRO A O 1
ATOM 823 N N . ALA A 1 109 ? -1.195 -1.818 -0.407 1.00 95.25 109 ALA A N 1
ATOM 824 C CA . ALA A 1 109 ? -2.630 -1.899 -0.665 1.00 95.25 109 ALA A CA 1
ATOM 825 C C . ALA A 1 109 ? -3.086 -0.808 -1.635 1.00 95.25 109 ALA A C 1
ATOM 827 O O . ALA A 1 109 ? -2.527 0.291 -1.658 1.00 95.25 109 ALA A O 1
ATOM 828 N N . CYS A 1 110 ? -4.141 -1.072 -2.405 1.00 93.50 110 CYS A N 1
ATOM 829 C CA . CYS A 1 110 ? -4.809 -0.018 -3.164 1.00 93.50 110 CYS A CA 1
ATOM 830 C C . CYS A 1 110 ? -5.633 0.878 -2.225 1.00 93.50 110 CYS A C 1
ATOM 832 O O . CYS A 1 110 ? -6.005 0.470 -1.119 1.00 93.50 110 CYS A O 1
ATOM 834 N N . SER A 1 111 ? -5.942 2.094 -2.677 1.00 91.50 111 SER A N 1
ATOM 835 C CA . SER A 1 111 ? -6.750 3.056 -1.918 1.00 91.50 111 SER A CA 1
ATOM 836 C C . SER A 1 111 ? -8.098 2.475 -1.484 1.00 91.50 111 SER A C 1
ATOM 838 O O . SER A 1 111 ? -8.483 2.634 -0.330 1.00 91.50 111 SER A O 1
ATOM 840 N N . THR A 1 112 ? -8.776 1.732 -2.361 1.00 90.81 112 THR A N 1
ATOM 841 C CA . THR A 1 112 ? -10.078 1.112 -2.076 1.00 90.81 112 THR A CA 1
ATOM 842 C C . THR A 1 112 ? -9.997 0.115 -0.920 1.00 90.81 11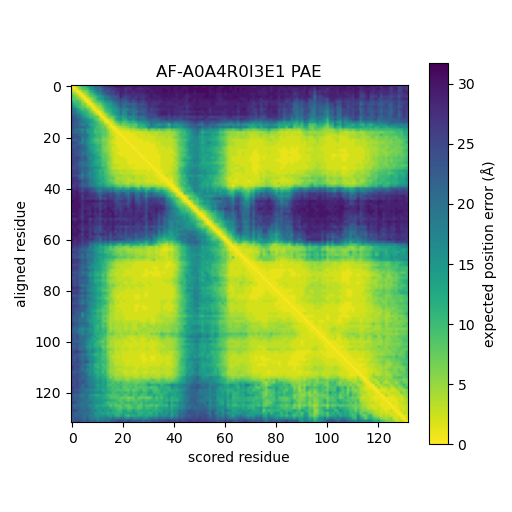2 THR A C 1
ATOM 844 O O . THR A 1 112 ? -10.740 0.226 0.056 1.00 90.81 112 THR A O 1
ATOM 847 N N . CYS A 1 113 ? -9.062 -0.837 -0.984 1.00 90.06 113 CYS A N 1
ATOM 848 C CA . CYS A 1 113 ? -8.916 -1.850 0.058 1.00 90.06 113 CYS A CA 1
ATOM 849 C C . CYS A 1 113 ? -8.467 -1.237 1.393 1.00 90.06 113 CYS A C 1
ATOM 851 O O . CYS A 1 113 ? -8.998 -1.605 2.446 1.00 90.06 113 CYS A O 1
ATOM 853 N N . ASN A 1 114 ? -7.537 -0.280 1.358 1.00 89.00 114 ASN A N 1
ATOM 854 C CA . ASN A 1 114 ? -7.043 0.385 2.562 1.00 89.00 114 ASN A CA 1
ATOM 855 C C . ASN A 1 114 ? -8.164 1.181 3.261 1.00 89.00 114 ASN A C 1
ATOM 857 O O . ASN A 1 114 ? -8.431 0.986 4.449 1.00 89.00 114 ASN A O 1
ATOM 861 N N . SER A 1 115 ? -8.917 1.984 2.502 1.00 86.12 115 SER A N 1
ATOM 862 C CA . SER A 1 115 ? -10.044 2.759 3.034 1.00 86.12 115 SER A CA 1
ATOM 863 C C . SER A 1 115 ? -11.174 1.878 3.567 1.00 86.12 115 SER A C 1
ATOM 865 O O . SER A 1 115 ? -11.734 2.191 4.616 1.00 86.12 115 SER A O 1
ATOM 867 N N . SER A 1 116 ? -11.482 0.752 2.910 1.00 84.06 116 SER A N 1
ATOM 868 C CA . SER A 1 116 ? -12.527 -0.172 3.384 1.00 84.06 116 SER A CA 1
ATOM 869 C C . SER A 1 116 ? -12.226 -0.739 4.778 1.00 84.06 116 SER A C 1
ATOM 871 O O . SER A 1 116 ? -13.118 -0.853 5.617 1.00 84.06 116 SER A O 1
ATOM 873 N N . THR A 1 117 ? -10.954 -1.026 5.063 1.00 75.44 117 THR A N 1
ATOM 874 C CA . THR A 1 117 ? -10.515 -1.560 6.361 1.00 75.44 117 THR A CA 1
ATOM 875 C C . THR A 1 117 ? -10.548 -0.482 7.432 1.00 75.44 117 THR A C 1
ATOM 877 O O . THR A 1 117 ? -11.071 -0.708 8.523 1.00 75.44 117 THR A O 1
ATOM 880 N N . GLY A 1 118 ? -10.033 0.710 7.112 1.00 74.00 118 GLY A N 1
ATOM 881 C CA . GLY A 1 118 ? -10.068 1.852 8.023 1.00 74.00 118 GLY A CA 1
ATOM 882 C C . GLY A 1 118 ? -11.496 2.276 8.378 1.00 74.00 118 GLY A C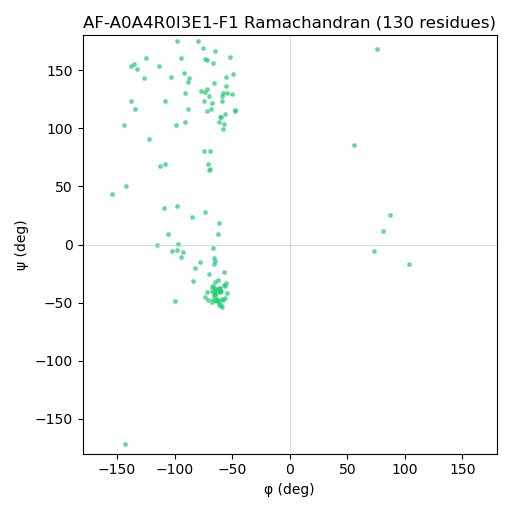 1
ATOM 883 O O . GLY A 1 118 ? -11.775 2.564 9.540 1.00 74.00 118 GLY A O 1
ATOM 884 N N . GLY A 1 119 ? -12.408 2.258 7.401 1.00 72.62 119 GLY A N 1
ATOM 885 C CA . GLY A 1 119 ? -13.822 2.575 7.597 1.00 72.62 119 GLY A CA 1
ATOM 886 C C . GLY A 1 119 ? -14.515 1.615 8.563 1.00 72.62 119 GLY A C 1
ATOM 887 O O . GLY A 1 119 ? -15.135 2.076 9.523 1.00 72.62 119 GLY A O 1
ATOM 888 N N . LYS A 1 120 ? -14.351 0.298 8.359 1.00 77.75 120 LYS A N 1
ATOM 889 C CA . LYS A 1 120 ? -14.914 -0.741 9.242 1.00 77.75 120 LYS A CA 1
ATOM 890 C C . LYS A 1 120 ? -14.399 -0.609 10.676 1.00 77.75 120 LYS A C 1
ATOM 892 O O . LYS A 1 120 ? -15.196 -0.455 11.594 1.00 77.75 120 LYS A O 1
ATOM 897 N N . LEU A 1 121 ? -13.078 -0.538 10.854 1.00 73.94 121 LEU A N 1
ATOM 898 C CA . LEU A 1 121 ? -12.459 -0.388 12.178 1.00 73.94 121 LEU A CA 1
ATOM 899 C C . LEU A 1 121 ? -12.893 0.902 12.884 1.00 73.94 121 LEU A C 1
ATOM 901 O O . LEU A 1 121 ? -13.135 0.907 14.088 1.00 73.94 121 LEU A O 1
ATOM 905 N N . GLY A 1 122 ? -12.995 2.010 12.148 1.00 73.06 122 GLY A N 1
ATOM 906 C CA . GLY A 1 122 ? -13.463 3.274 12.706 1.00 73.06 122 GLY A CA 1
ATOM 907 C C . GLY A 1 122 ? -14.923 3.209 13.160 1.00 73.06 122 GLY A C 1
ATOM 908 O O . GLY A 1 122 ? -15.259 3.790 14.190 1.00 73.06 122 GLY A O 1
ATOM 909 N N . ALA A 1 123 ? -15.784 2.514 12.412 1.00 73.12 123 ALA A N 1
ATOM 910 C CA . ALA A 1 123 ? -17.180 2.302 12.788 1.00 73.12 123 ALA A CA 1
ATOM 911 C C . ALA A 1 123 ? -17.304 1.420 14.037 1.00 73.12 123 ALA A C 1
ATOM 913 O O . ALA A 1 123 ? -17.975 1.823 14.984 1.00 73.12 123 ALA A O 1
ATOM 914 N N . GLU A 1 124 ? -16.584 0.294 14.083 1.00 79.38 124 GLU A N 1
ATOM 915 C CA . GLU A 1 124 ? -16.528 -0.598 15.250 1.00 79.38 124 GLU A CA 1
ATOM 916 C C . GLU A 1 124 ? -16.084 0.150 16.512 1.00 79.38 124 GLU A C 1
ATOM 918 O O . GLU A 1 124 ? -16.717 0.043 17.559 1.00 79.38 124 GLU A O 1
ATOM 923 N N . GLN A 1 125 ? -15.036 0.975 16.421 1.00 78.56 125 GLN A N 1
ATOM 924 C CA . GLN A 1 125 ? -14.564 1.742 17.575 1.00 78.56 125 GLN A CA 1
ATOM 925 C C . GLN A 1 125 ? -15.556 2.800 18.053 1.00 78.56 125 GLN A C 1
ATOM 927 O O . GLN A 1 125 ? -15.643 3.041 19.255 1.00 78.56 125 GLN A O 1
ATOM 932 N N . ARG A 1 126 ? -16.294 3.445 17.143 1.00 75.12 126 ARG A N 1
ATOM 933 C CA . ARG A 1 126 ? -17.357 4.382 17.534 1.00 75.12 126 ARG A CA 1
ATOM 934 C C . ARG A 1 126 ? -18.516 3.656 18.210 1.00 75.12 126 ARG A C 1
ATOM 936 O O . ARG A 1 126 ? -19.014 4.167 19.202 1.00 75.12 126 ARG A O 1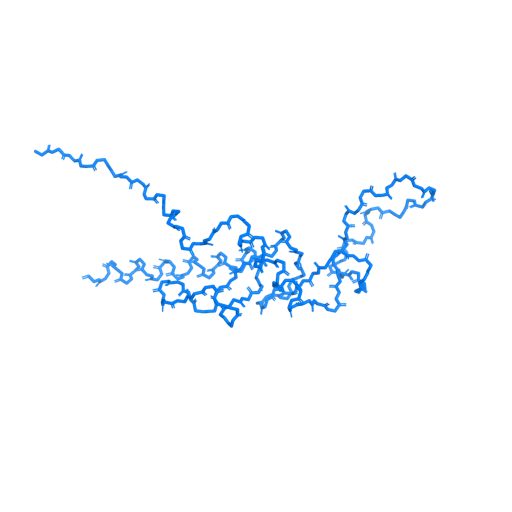
ATOM 943 N N . ALA A 1 127 ? -18.893 2.477 17.716 1.00 76.50 127 ALA A N 1
ATOM 944 C CA . ALA A 1 127 ? -19.926 1.652 18.335 1.00 76.50 127 ALA A CA 1
ATOM 945 C C . ALA A 1 127 ? -19.519 1.207 19.750 1.00 76.50 127 ALA A C 1
ATOM 947 O O . ALA A 1 127 ? -20.281 1.407 20.688 1.00 76.50 127 ALA A O 1
ATOM 948 N N . LEU A 1 128 ? -18.288 0.706 19.926 1.00 76.88 128 LEU A N 1
ATOM 949 C CA . LEU A 1 128 ? -17.766 0.318 21.243 1.00 76.88 128 LEU A CA 1
ATOM 950 C C . LEU A 1 128 ? -17.718 1.495 22.224 1.00 76.88 128 LEU A C 1
ATOM 952 O O . LEU A 1 128 ? -18.063 1.330 23.385 1.00 76.88 128 LEU A O 1
ATOM 956 N N . LYS A 1 129 ? -17.317 2.686 21.762 1.00 74.06 129 LYS A N 1
ATOM 957 C CA . LYS A 1 129 ? -17.301 3.897 22.598 1.00 74.06 129 LYS A CA 1
ATOM 958 C C . LYS A 1 129 ? -18.689 4.430 22.947 1.00 74.06 129 LYS A C 1
ATOM 960 O O . LYS A 1 129 ? -18.796 5.147 23.924 1.00 74.06 129 LYS A O 1
ATOM 965 N N . ALA A 1 130 ? -19.706 4.159 22.131 1.00 71.00 130 ALA A N 1
A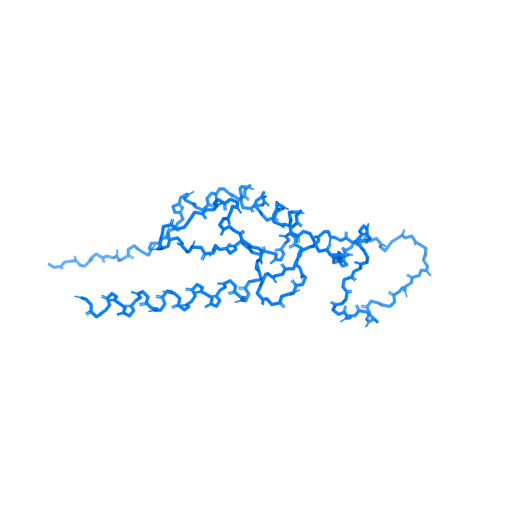TOM 966 C CA . ALA A 1 130 ? -21.082 4.566 22.414 1.00 71.00 130 ALA A CA 1
ATOM 967 C C . ALA A 1 130 ? -21.801 3.593 23.366 1.00 71.00 130 ALA A C 1
ATOM 969 O O . ALA A 1 130 ? -22.811 3.960 23.954 1.00 71.00 130 ALA A O 1
ATOM 970 N N . ALA A 1 131 ? -21.302 2.358 23.481 1.00 67.69 131 ALA A N 1
ATOM 971 C CA . ALA A 1 131 ? -21.840 1.316 24.354 1.00 67.69 131 ALA A CA 1
ATOM 972 C C . ALA A 1 131 ? -21.175 1.262 25.745 1.00 67.69 131 ALA A C 1
ATOM 974 O O . ALA A 1 131 ? -21.604 0.465 26.578 1.00 67.69 131 ALA A O 1
ATOM 975 N N . ALA A 1 132 ? -20.125 2.057 25.968 1.00 61.66 132 ALA A N 1
ATOM 976 C CA . ALA A 1 132 ? -19.400 2.195 27.232 1.00 61.66 132 ALA A CA 1
ATOM 977 C C . ALA A 1 132 ? -19.765 3.520 27.905 1.00 61.66 132 ALA A C 1
ATOM 979 O O . ALA A 1 132 ? -19.860 3.527 29.150 1.00 61.66 132 ALA A O 1
#

Secondary structure (DSSP, 8-state):
-------------GGG--HHHHHHHHHHHHHHTB-SEEB--------SSS----TTS---S-PEETTSSB-EEE-TTT--EEETTT-EEEESS-GGGT----TTTEEEE-HHHHHHHHHHHHHHHHHHHH--

Nearest PDB structures (foldseek):
  4h9d-assembly1_B  TM=8.558E-01  e=2.861E-03  Geobacter metallireducens GS-15
  4h9d-assembly1_A  TM=8.787E-01  e=4.558E-03  Geobacter metallireducens GS-15
  4h9d-assembly1_C  TM=8.804E-01  e=7.262E-03  Geobacter metallireducens GS-15
  8t6x-assembly1_A  TM=8.131E-01  e=2.218E+00  Streptococcus pyogenes

pLDDT: mean 75.15, std 19.99, range [35.62, 96.69]

Mean predicted aligned error: 11.9 Å

Solvent-accessible surface area (backbone atoms only — not comparable to full-atom values): 8142 Å² total; per-residue (Å²): 142,81,83,81,80,79,77,79,78,77,82,71,64,70,87,76,54,53,74,64,57,47,52,53,50,32,47,50,40,26,63,77,47,46,44,83,36,7,38,74,54,89,66,92,75,88,86,76,82,92,71,84,71,63,92,80,78,69,87,56,96,66,51,36,60,64,85,78,32,38,66,10,13,42,16,79,85,78,59,50,81,26,34,54,87,58,40,34,87,32,47,78,47,45,59,96,77,76,30,56,87,46,77,90,33,45,46,44,22,42,61,68,63,43,49,55,52,53,52,51,55,53,50,53,52,51,51,55,63,73,76,106

Organism: NCBI:txid1124744

Radius of gyration: 20.16 Å; Cα contacts (8 Å, |Δi|>4): 155; chains: 1; bounding box: 35×40×67 Å

Sequence (132 aa):
MRGACGVRGTSNTNERGSSYSRRARKAWLVETYRADRDMHALVAECLAEGSIVNPLRSWVMDGVPRGEGAPACRCYRCGKLLTVSLVTVDRIKPGCKGGTYARSNIRPACSTCNSSTGGKLGAEQRALKAAA